Protein AF-A0A2E8STN3-F1 (afdb_monomer)

Solvent-accessible surface area (backbone atoms only — not comparable to full-atom values): 5619 Å² total; per-residue (Å²): 125,63,91,49,69,67,74,70,48,78,72,53,72,77,46,73,49,80,48,69,59,88,92,46,74,52,75,48,73,46,63,45,63,50,70,88,73,61,77,88,74,52,60,71,62,95,93,60,85,86,80,90,76,57,102,83,51,86,68,95,72,79,62,66,73,65,53,39,61,51,49,53,50,50,57,54,49,70,75,54,78,127

Radius of gyration: 14.95 Å; Cα contacts (8 Å, |Δi|>4): 68; chains: 1; bounding box: 38×28×34 Å

pLDDT: mean 83.05, std 9.97, range [50.66, 94.31]

Nearest PDB structures (foldseek):
  7odt-assembly1_a  TM=2.641E-01  e=3.532E+00  Homo sapiens
  4s36-assembly1_A  TM=2.497E-01  e=8.720E+00  Pseudomonas aeruginosa
  4s37-assembly3_G  TM=2.528E-01  e=7.664E+00  Pseudomonas aeruginosa

Secondary structure (DSSP, 8-state):
--TT----EEEEEEEEEEEEETTEEEEEEEEEEE--S-GGG--PPTT-------TT---SS---THHHHHHHHHHHHHTS--

Foldseek 3Di:
DDQFPFDKAWDAFPDKDWDDDPPDIDIDTDTDIDGDDDPVPTDHDPPDDDDDDDPPDDDPDDQDDVSVVVVVSVVVCVVDPD

Mean predicted aligned error: 6.54 Å

Structure (mmCIF, N/CA/C/O backbone):
data_AF-A0A2E8STN3-F1
#
_entry.id   AF-A0A2E8STN3-F1
#
loop_
_atom_site.group_PDB
_atom_site.id
_atom_site.type_symbol
_atom_site.label_atom_id
_atom_site.label_alt_id
_atom_site.label_comp_id
_atom_site.label_asym_id
_atom_site.label_entity_id
_atom_site.label_seq_id
_atom_site.pdbx_PDB_ins_code
_atom_site.Cartn_x
_atom_site.Cartn_y
_atom_site.Cartn_z
_atom_site.occupancy
_atom_site.B_iso_or_equiv
_atom_site.auth_seq_id
_atom_site.auth_comp_id
_atom_site.auth_asym_id
_atom_site.auth_atom_id
_atom_site.pdbx_PDB_model_num
ATOM 1 N N . MET A 1 1 ? -4.170 -11.865 -11.479 1.00 50.81 1 MET A N 1
ATOM 2 C CA . MET A 1 1 ? -3.327 -10.772 -11.993 1.00 50.81 1 MET A CA 1
ATOM 3 C C . MET A 1 1 ? -4.277 -9.599 -12.088 1.00 50.81 1 MET A C 1
ATOM 5 O O . MET A 1 1 ? -5.185 -9.668 -12.902 1.00 50.81 1 MET A O 1
ATOM 9 N N . GLU A 1 2 ? -4.214 -8.687 -11.121 1.00 70.31 2 GLU A N 1
ATOM 10 C CA . GLU A 1 2 ? -5.179 -7.586 -10.951 1.00 70.31 2 GLU A CA 1
ATOM 11 C C . GLU A 1 2 ? -4.458 -6.231 -10.995 1.00 70.31 2 GLU A C 1
ATOM 13 O O . GLU A 1 2 ? -3.232 -6.209 -10.880 1.00 70.31 2 GLU A O 1
ATOM 18 N N . GLU A 1 3 ? -5.250 -5.172 -11.225 1.00 72.38 3 GLU A N 1
ATOM 19 C CA . GLU A 1 3 ? -4.964 -3.744 -11.504 1.00 72.38 3 GLU A CA 1
ATOM 20 C C . GLU A 1 3 ? -3.629 -3.391 -12.181 1.00 72.38 3 GLU A C 1
ATOM 22 O O . GLU A 1 3 ? -3.651 -2.863 -13.286 1.00 72.38 3 GLU A O 1
ATOM 27 N N . LEU A 1 4 ? -2.481 -3.704 -11.577 1.00 77.12 4 LEU A N 1
ATOM 28 C CA .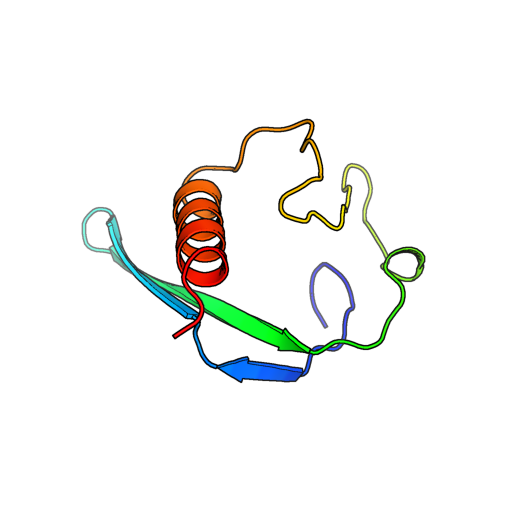 LEU A 1 4 ? -1.144 -3.328 -12.062 1.00 77.12 4 LEU A CA 1
ATOM 29 C C . LEU A 1 4 ? -0.417 -4.425 -12.857 1.00 77.12 4 LEU A C 1
ATOM 31 O O . LEU A 1 4 ? 0.713 -4.232 -13.301 1.00 77.12 4 LEU A O 1
ATOM 35 N N . GLU A 1 5 ? -1.012 -5.611 -12.989 1.00 81.81 5 GLU A N 1
ATOM 36 C CA . GLU A 1 5 ? -0.411 -6.759 -13.689 1.00 81.81 5 GLU A CA 1
ATOM 37 C C . GLU A 1 5 ? 1.004 -7.156 -13.205 1.00 81.81 5 GLU A C 1
ATOM 39 O O . GLU A 1 5 ? 1.792 -7.784 -13.923 1.00 81.81 5 GLU A O 1
ATOM 44 N N . ILE A 1 6 ? 1.326 -6.827 -11.951 1.00 81.50 6 ILE A N 1
ATOM 45 C CA . ILE A 1 6 ? 2.598 -7.168 -11.316 1.00 81.50 6 ILE A CA 1
ATOM 46 C C . ILE A 1 6 ? 2.547 -8.531 -10.628 1.00 81.50 6 ILE A C 1
ATOM 48 O O . ILE A 1 6 ? 1.519 -8.975 -10.111 1.00 81.50 6 ILE A O 1
ATOM 52 N N . VAL A 1 7 ? 3.702 -9.193 -10.606 1.00 85.50 7 VAL A N 1
ATOM 53 C CA . VAL A 1 7 ? 3.938 -10.391 -9.800 1.00 85.50 7 VAL A CA 1
ATOM 54 C C . VAL A 1 7 ? 4.759 -9.968 -8.592 1.00 85.50 7 VAL A C 1
ATOM 56 O O . VAL A 1 7 ? 5.857 -9.437 -8.750 1.00 85.50 7 VAL A O 1
ATOM 59 N N . VAL A 1 8 ? 4.217 -10.211 -7.403 1.00 88.25 8 VAL A N 1
ATOM 60 C CA . VAL A 1 8 ? 4.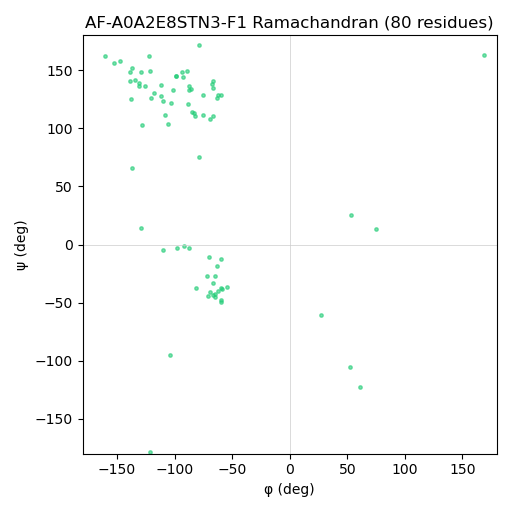851 -9.881 -6.125 1.00 88.25 8 VAL A CA 1
ATOM 61 C C . VAL A 1 8 ? 5.027 -11.138 -5.279 1.00 88.25 8 VAL A C 1
ATOM 63 O O . VAL A 1 8 ? 4.218 -12.066 -5.355 1.00 88.25 8 VAL A O 1
ATOM 66 N N . SER A 1 9 ? 6.068 -11.148 -4.455 1.00 91.31 9 SER A N 1
ATOM 67 C CA . SER A 1 9 ? 6.300 -12.145 -3.412 1.00 91.31 9 SER A CA 1
ATOM 68 C C . SER A 1 9 ? 5.995 -11.505 -2.054 1.00 91.31 9 SER A C 1
ATOM 70 O O . SER A 1 9 ? 6.797 -10.694 -1.586 1.00 91.31 9 SER A O 1
ATOM 72 N N . PRO A 1 10 ? 4.847 -11.809 -1.422 1.00 91.44 10 PRO A N 1
ATOM 73 C CA . PRO A 1 10 ? 4.519 -11.251 -0.116 1.00 91.44 10 PRO A CA 1
ATOM 74 C C . PRO A 1 10 ? 5.468 -11.801 0.954 1.00 91.44 10 PRO A C 1
ATOM 76 O O . PRO A 1 10 ? 5.765 -12.996 0.972 1.00 91.44 10 PRO A O 1
ATOM 79 N N . GLN A 1 11 ? 5.911 -10.926 1.852 1.00 89.69 11 GLN A N 1
ATOM 80 C CA . GLN A 1 11 ? 6.822 -11.237 2.950 1.00 89.69 11 GLN A CA 1
ATOM 81 C C . GLN A 1 11 ? 6.055 -11.312 4.276 1.00 89.69 11 GLN A C 1
ATOM 83 O O . GLN A 1 11 ? 5.476 -12.349 4.600 1.00 89.69 11 GLN A O 1
ATOM 88 N N . HIS A 1 12 ? 6.015 -10.222 5.046 1.00 86.38 12 HIS A N 1
ATOM 89 C CA . HIS A 1 12 ? 5.332 -10.162 6.336 1.00 86.38 12 HIS A CA 1
ATOM 90 C C . HIS A 1 12 ? 4.392 -8.948 6.418 1.00 86.38 12 HIS A C 1
ATOM 92 O O . HIS A 1 12 ? 4.664 -7.912 5.803 1.00 86.38 12 HIS A O 1
ATOM 98 N N . PRO A 1 13 ? 3.271 -9.046 7.159 1.00 90.75 13 PRO A N 1
ATOM 99 C CA . PRO A 1 13 ? 2.452 -7.884 7.475 1.00 90.75 13 PRO A CA 1
ATOM 100 C C . PRO A 1 13 ? 3.245 -6.889 8.325 1.00 90.75 13 PRO A C 1
ATOM 102 O O . PRO A 1 13 ? 3.758 -7.255 9.380 1.00 90.75 13 PRO A O 1
ATOM 105 N N . ILE A 1 14 ? 3.304 -5.640 7.875 1.00 90.94 14 ILE A N 1
ATOM 106 C CA . ILE A 1 14 ? 3.921 -4.522 8.599 1.00 90.94 14 ILE A CA 1
ATOM 107 C C . ILE A 1 14 ? 2.932 -3.974 9.634 1.00 90.94 14 ILE A C 1
ATOM 109 O O . ILE A 1 14 ? 3.301 -3.641 10.754 1.00 90.94 14 ILE A O 1
ATOM 113 N N . GLY A 1 15 ? 1.642 -3.938 9.291 1.00 91.12 15 GLY A N 1
ATOM 114 C CA . GLY A 1 15 ? 0.610 -3.407 10.173 1.00 91.12 15 GLY A CA 1
ATOM 115 C C . GLY A 1 15 ? -0.789 -3.884 9.811 1.00 91.12 15 GLY A C 1
ATOM 116 O O . GLY A 1 15 ? -1.043 -4.392 8.715 1.00 91.12 15 GLY A O 1
ATOM 117 N N . THR A 1 16 ? -1.716 -3.749 10.760 1.00 92.56 16 THR A N 1
ATOM 118 C CA . THR A 1 16 ? -3.135 -4.070 10.566 1.00 92.56 16 THR A CA 1
ATOM 119 C C . THR A 1 16 ? -4.016 -3.004 11.198 1.00 92.56 16 THR A C 1
ATOM 121 O O . THR A 1 16 ? -3.935 -2.748 12.398 1.00 92.56 16 THR A O 1
ATOM 124 N N . TRP A 1 17 ? -4.921 -2.443 10.400 1.00 91.94 17 TRP A N 1
ATOM 125 C CA . TRP A 1 17 ? -5.879 -1.434 10.834 1.00 91.94 17 TRP A CA 1
ATOM 126 C C . TRP A 1 17 ? -7.269 -2.044 10.894 1.00 91.94 17 TRP A C 1
ATOM 128 O O . TRP A 1 17 ? -7.864 -2.383 9.870 1.00 91.94 17 TRP A O 1
ATOM 138 N N . LEU A 1 18 ? -7.785 -2.173 12.115 1.00 91.19 18 LEU A N 1
ATOM 139 C CA . LEU A 1 18 ? -9.143 -2.635 12.378 1.00 91.19 18 LEU A CA 1
ATOM 140 C C . LEU A 1 18 ? -10.108 -1.457 12.362 1.00 91.19 18 LEU A C 1
ATOM 142 O O . LEU A 1 18 ? -9.836 -0.392 12.936 1.00 91.19 18 LEU A O 1
ATOM 146 N N . ARG A 1 19 ? -11.252 -1.648 11.712 1.00 86.38 19 ARG A N 1
ATOM 147 C CA . ARG A 1 19 ? -12.277 -0.619 11.590 1.00 86.38 19 ARG A CA 1
ATOM 148 C C . ARG A 1 19 ? -13.666 -1.231 11.564 1.00 86.38 19 ARG A C 1
ATOM 150 O O . ARG A 1 19 ? -13.862 -2.390 11.201 1.00 86.38 19 ARG A O 1
ATOM 157 N N . SER A 1 20 ? -14.616 -0.378 11.915 1.00 91.31 20 SER A N 1
ATOM 158 C CA .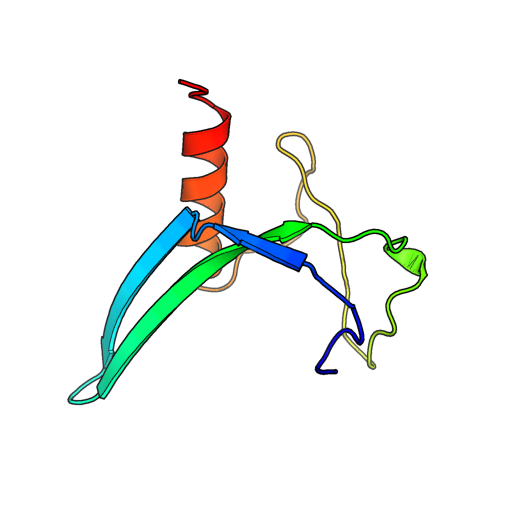 SER A 1 20 ? -16.035 -0.680 11.878 1.00 91.31 20 SER A CA 1
ATOM 159 C C . SER A 1 20 ? -16.763 0.455 11.167 1.00 91.31 20 SER A C 1
ATOM 161 O O . SER A 1 20 ? -16.478 1.626 11.432 1.00 91.31 20 SER A O 1
ATOM 163 N N . ARG A 1 21 ? -17.700 0.130 10.280 1.00 89.19 21 ARG A N 1
ATOM 164 C CA . ARG A 1 21 ? -18.607 1.086 9.641 1.00 89.19 21 ARG A CA 1
ATOM 165 C C . ARG A 1 21 ? -20.038 0.588 9.819 1.00 89.19 21 ARG A C 1
ATOM 167 O O . ARG A 1 21 ? -20.473 -0.323 9.128 1.00 89.19 21 ARG A O 1
ATOM 174 N N . GLY A 1 22 ? -20.766 1.198 10.753 1.00 92.31 22 GLY A N 1
ATOM 175 C CA . GLY A 1 22 ? -22.042 0.637 11.204 1.00 92.31 22 GLY A CA 1
ATOM 176 C C . GLY A 1 22 ? -21.806 -0.747 11.809 1.00 92.31 22 GLY A C 1
ATOM 177 O O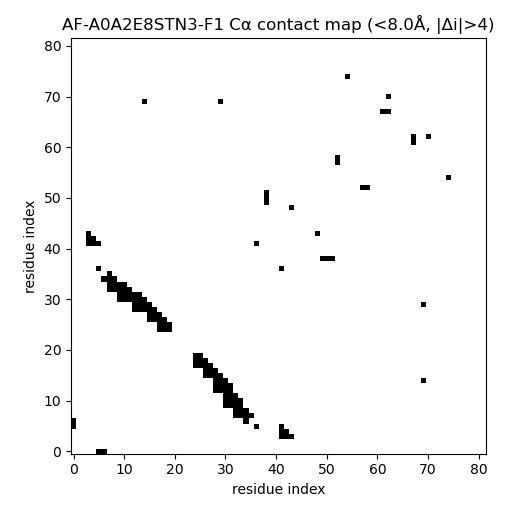 . GLY A 1 22 ? -20.972 -0.876 12.703 1.00 92.31 22 GLY A O 1
ATOM 178 N N . ASP A 1 23 ? -22.481 -1.755 11.261 1.00 94.31 23 ASP A N 1
ATOM 179 C CA . ASP A 1 23 ? -22.351 -3.159 11.673 1.00 94.31 23 ASP A CA 1
ATOM 180 C C . ASP A 1 23 ? -21.290 -3.933 10.866 1.00 94.31 23 ASP A C 1
ATOM 182 O O . ASP A 1 23 ? -21.061 -5.120 11.097 1.00 94.31 23 ASP A O 1
ATOM 186 N N . GLU A 1 24 ? -20.635 -3.285 9.900 1.00 93.75 24 GLU A N 1
ATOM 187 C CA . GLU A 1 24 ? -19.565 -3.902 9.121 1.00 93.75 24 GLU A CA 1
ATOM 188 C C . GLU A 1 24 ? -18.233 -3.753 9.845 1.00 93.75 24 GLU A C 1
ATOM 190 O O . GLU A 1 24 ? -17.867 -2.657 10.267 1.00 93.75 24 GLU A O 1
ATOM 195 N N . HIS A 1 25 ? -17.470 -4.840 9.919 1.00 92.56 25 HIS A N 1
ATOM 196 C CA . HIS A 1 25 ? -16.110 -4.846 10.444 1.00 92.56 25 HIS A CA 1
ATOM 197 C C . HIS A 1 25 ? -15.146 -5.265 9.341 1.00 92.56 25 HIS A C 1
ATOM 199 O O . HIS A 1 25 ? -15.362 -6.280 8.681 1.00 92.56 25 HIS A O 1
ATOM 205 N N . TYR A 1 26 ? -14.075 -4.502 9.150 1.00 92.12 26 TYR A N 1
ATOM 206 C CA . TYR A 1 26 ? -13.040 -4.821 8.173 1.00 92.12 26 TYR A CA 1
ATOM 207 C C . TYR A 1 26 ? -11.647 -4.550 8.738 1.00 92.12 26 TYR A C 1
ATOM 209 O O . TYR A 1 26 ? -11.436 -3.643 9.550 1.00 92.12 26 TYR A O 1
ATOM 217 N N . SER A 1 27 ? -10.690 -5.354 8.282 1.00 92.25 27 SER A N 1
ATOM 218 C CA . SER A 1 27 ? -9.265 -5.176 8.525 1.00 92.25 27 SER A CA 1
ATOM 219 C C . SER A 1 27 ? -8.572 -4.803 7.223 1.00 92.25 27 SER A C 1
ATOM 221 O O . SER A 1 27 ? -8.860 -5.370 6.170 1.00 92.25 27 SER A O 1
ATOM 223 N N . VAL A 1 28 ? -7.655 -3.841 7.292 1.00 91.88 28 VAL A N 1
ATOM 224 C CA . VAL A 1 28 ? -6.722 -3.563 6.196 1.00 91.88 28 VAL A CA 1
ATOM 225 C C . VAL A 1 28 ? -5.328 -3.946 6.652 1.00 91.88 28 VAL A C 1
ATOM 227 O O . VAL A 1 28 ? -4.899 -3.529 7.729 1.00 91.88 28 VAL A O 1
ATOM 230 N N . HIS A 1 29 ? -4.648 -4.754 5.847 1.00 92.00 29 HIS A N 1
ATOM 231 C CA . HIS A 1 29 ? -3.310 -5.253 6.132 1.00 92.00 29 HIS A CA 1
ATOM 232 C C . HIS A 1 29 ? -2.320 -4.599 5.177 1.00 92.00 29 HIS A C 1
ATOM 234 O O . HIS A 1 29 ? -2.473 -4.712 3.963 1.00 92.00 29 HIS A O 1
ATOM 240 N N . LEU A 1 30 ? -1.304 -3.948 5.735 1.00 93.50 30 LEU A N 1
ATOM 241 C CA . LEU A 1 30 ? -0.151 -3.491 4.973 1.00 93.50 30 LEU A CA 1
ATOM 242 C C . LEU A 1 30 ? 0.868 -4.628 4.959 1.00 93.50 30 LEU A C 1
ATOM 244 O O . LEU A 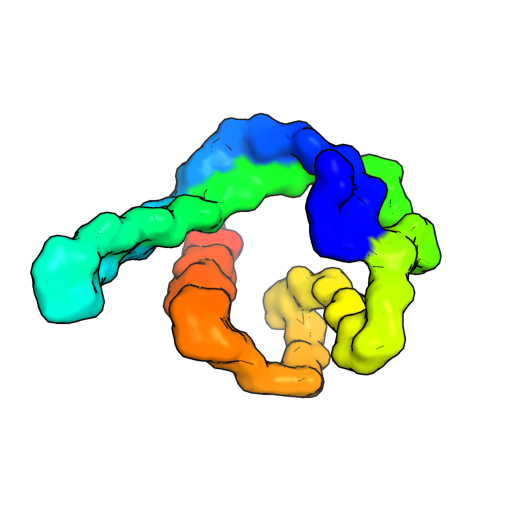1 30 ? 1.291 -5.079 6.024 1.00 93.50 30 LEU A O 1
ATOM 248 N N . VAL A 1 31 ? 1.233 -5.115 3.776 1.00 93.00 31 VAL A N 1
ATOM 249 C CA . VAL A 1 31 ? 2.112 -6.280 3.610 1.00 93.00 31 VAL A CA 1
ATOM 250 C C . VAL A 1 31 ? 3.341 -5.867 2.819 1.00 93.00 31 VAL A C 1
ATOM 252 O O . VAL A 1 31 ? 3.212 -5.335 1.719 1.00 93.00 31 VAL A O 1
ATOM 255 N N . GLN A 1 32 ? 4.525 -6.134 3.371 1.00 91.75 32 GLN A N 1
ATOM 256 C CA . GLN A 1 32 ? 5.766 -5.963 2.628 1.00 91.75 32 GLN A CA 1
ATOM 257 C C . GLN A 1 32 ? 5.820 -6.985 1.494 1.00 91.75 32 GLN A C 1
ATOM 259 O O . GLN A 1 32 ? 5.561 -8.170 1.712 1.00 91.75 32 GLN A O 1
ATOM 264 N N . CYS A 1 33 ? 6.201 -6.541 0.303 1.00 91.25 33 CYS A N 1
ATOM 265 C CA . CYS A 1 33 ? 6.318 -7.387 -0.874 1.00 91.25 33 CYS A CA 1
ATOM 266 C C . CYS A 1 33 ? 7.664 -7.158 -1.555 1.00 91.25 33 CYS A C 1
ATOM 268 O O . CYS A 1 33 ? 8.080 -6.015 -1.727 1.00 91.25 33 CYS A O 1
ATOM 270 N N . ASP A 1 34 ? 8.285 -8.240 -2.016 1.00 90.44 34 ASP A N 1
ATOM 271 C CA . ASP A 1 34 ? 9.386 -8.158 -2.969 1.00 90.44 34 ASP A CA 1
ATOM 272 C C . ASP A 1 34 ? 8.849 -8.277 -4.390 1.00 90.44 34 ASP A C 1
ATOM 274 O O . ASP A 1 34 ? 7.922 -9.043 -4.675 1.00 90.44 34 ASP A O 1
ATOM 278 N N . TRP A 1 35 ? 9.468 -7.551 -5.307 1.00 87.12 35 TRP A N 1
ATOM 279 C CA . TRP A 1 35 ? 9.147 -7.595 -6.725 1.00 87.12 35 TRP A CA 1
ATOM 280 C C . TRP A 1 35 ? 10.388 -7.233 -7.541 1.00 87.12 35 TRP A C 1
ATOM 282 O O . TRP A 1 35 ? 11.324 -6.623 -7.031 1.00 87.12 35 TRP A O 1
ATOM 292 N N . SER A 1 36 ? 10.433 -7.683 -8.792 1.00 78.88 36 SER A N 1
ATOM 293 C CA . SER A 1 36 ? 11.649 -7.643 -9.620 1.00 78.88 36 SER A CA 1
ATOM 294 C C . SER A 1 36 ? 11.437 -7.021 -10.999 1.00 78.88 36 SER A C 1
ATOM 296 O O . SER A 1 36 ? 12.267 -7.200 -11.890 1.00 78.88 36 SER A O 1
ATOM 298 N N . ARG A 1 37 ? 10.314 -6.327 -11.201 1.00 75.31 37 ARG A N 1
ATOM 299 C CA . ARG A 1 37 ? 10.009 -5.623 -12.448 1.00 75.31 37 ARG A CA 1
ATOM 300 C C . ARG A 1 37 ? 10.342 -4.143 -12.323 1.00 75.31 37 ARG A C 1
ATOM 302 O O . ARG A 1 37 ? 10.119 -3.550 -11.275 1.00 75.31 37 ARG A O 1
ATOM 309 N N . ASP A 1 38 ? 10.809 -3.556 -13.418 1.00 81.00 38 ASP A N 1
ATOM 310 C CA . ASP A 1 38 ? 10.984 -2.110 -13.517 1.00 81.00 38 ASP A CA 1
ATOM 311 C C . ASP A 1 38 ? 9.612 -1.420 -13.479 1.00 81.00 38 ASP A C 1
ATOM 313 O O . ASP A 1 38 ? 8.663 -1.896 -14.111 1.00 81.00 38 ASP A O 1
ATOM 317 N N . LEU A 1 39 ? 9.501 -0.282 -12.788 1.00 81.00 39 LEU A N 1
ATOM 318 C CA . LEU A 1 39 ? 8.261 0.513 -12.720 1.00 81.00 39 LEU A CA 1
ATOM 319 C C . LEU A 1 39 ? 7.720 0.872 -14.109 1.00 81.00 39 LEU A C 1
ATOM 321 O O . LEU A 1 39 ? 6.515 0.823 -14.330 1.00 81.00 39 LEU A O 1
ATOM 325 N N . GLU A 1 40 ? 8.610 1.155 -15.062 1.00 80.94 40 GLU A N 1
ATOM 326 C CA . GLU A 1 40 ? 8.266 1.476 -16.456 1.00 80.94 40 GLU A CA 1
ATOM 327 C C . GLU A 1 40 ? 7.575 0.318 -17.195 1.00 80.94 40 GLU A C 1
ATOM 329 O O . GLU A 1 40 ? 6.936 0.529 -18.224 1.00 80.94 40 GLU A O 1
ATOM 334 N N . SER A 1 41 ? 7.697 -0.911 -16.683 1.00 82.75 41 SER A N 1
ATOM 335 C CA . SER A 1 41 ? 7.066 -2.099 -17.263 1.00 82.75 41 SER A CA 1
ATOM 336 C C . SER A 1 41 ? 5.639 -2.346 -16.764 1.00 82.75 41 SER A C 1
ATOM 338 O O . SER A 1 41 ? 4.997 -3.297 -17.215 1.00 82.75 41 SER A O 1
ATOM 340 N N . ILE A 1 42 ? 5.139 -1.521 -15.837 1.00 85.25 42 ILE A N 1
ATOM 341 C CA . ILE A 1 42 ? 3.776 -1.623 -15.314 1.00 85.25 42 ILE A CA 1
ATOM 342 C C . ILE A 1 42 ? 2.788 -1.089 -16.350 1.00 85.25 42 ILE A C 1
ATOM 344 O O . ILE A 1 42 ? 2.919 0.024 -16.858 1.00 85.25 42 ILE A O 1
ATOM 348 N N . CYS A 1 43 ? 1.765 -1.887 -16.648 1.00 84.06 43 CYS A N 1
ATOM 349 C CA . CYS A 1 43 ? 0.670 -1.475 -17.512 1.00 84.06 43 CYS A CA 1
ATOM 350 C C . CYS A 1 43 ? -0.349 -0.673 -16.696 1.00 84.06 43 CYS A C 1
ATOM 352 O O . CYS A 1 43 ? -1.038 -1.234 -15.852 1.00 84.06 43 CYS A O 1
ATOM 354 N N . LEU A 1 44 ? -0.431 0.631 -16.960 1.00 86.19 44 LEU A N 1
ATOM 355 C CA . LEU A 1 44 ? -1.407 1.536 -16.352 1.00 86.19 44 LEU A CA 1
ATOM 356 C C . LEU A 1 44 ? -2.594 1.773 -17.295 1.00 86.19 44 LEU A C 1
ATOM 358 O O . LEU A 1 44 ? -2.428 1.861 -18.517 1.00 86.19 44 LEU A O 1
ATOM 362 N N . ASN A 1 45 ? -3.789 1.926 -16.733 1.00 86.81 45 ASN A N 1
ATOM 363 C CA . ASN A 1 45 ? -4.984 2.352 -17.450 1.00 86.81 45 ASN A CA 1
ATOM 364 C C . ASN A 1 45 ? -4.996 3.873 -17.675 1.00 86.81 45 ASN A C 1
ATOM 366 O O . ASN A 1 45 ? -4.188 4.640 -17.147 1.00 86.81 45 ASN A O 1
ATOM 370 N N . ALA A 1 46 ? -5.961 4.343 -18.469 1.00 87.50 46 ALA A N 1
ATOM 371 C CA . ALA A 1 46 ? -6.164 5.773 -18.659 1.00 87.50 46 ALA A CA 1
ATOM 372 C C . ALA A 1 46 ? -6.470 6.470 -17.319 1.00 87.50 46 ALA A C 1
ATOM 374 O O . ALA A 1 46 ? -7.424 6.096 -16.638 1.00 87.50 46 ALA A O 1
ATOM 375 N N . HIS A 1 47 ? -5.721 7.539 -17.026 1.00 88.38 47 HIS A N 1
ATOM 376 C CA . HIS A 1 47 ? -5.779 8.351 -15.797 1.00 88.38 47 HIS A CA 1
ATOM 377 C C . HIS A 1 47 ? -5.150 7.725 -14.543 1.00 88.38 47 HIS A C 1
ATOM 379 O O . HIS A 1 47 ? -5.336 8.258 -13.451 1.00 88.38 47 HIS A O 1
ATOM 385 N N . GLU A 1 48 ? -4.377 6.652 -14.686 1.00 88.62 48 GLU A N 1
ATOM 386 C CA . GLU A 1 48 ? -3.537 6.134 -13.606 1.00 88.62 48 GLU A CA 1
ATOM 387 C C . GLU A 1 48 ? -2.117 6.708 -13.700 1.00 88.62 48 GLU A C 1
ATOM 389 O O . GLU A 1 48 ? -1.604 6.996 -14.784 1.00 88.62 48 GLU A O 1
ATOM 394 N N . THR A 1 49 ? -1.478 6.877 -12.544 1.00 87.31 49 THR A N 1
ATOM 395 C CA . THR A 1 49 ? -0.065 7.240 -12.422 1.00 87.31 49 THR A CA 1
ATOM 396 C C . THR A 1 49 ? 0.570 6.389 -11.334 1.00 87.31 49 THR A C 1
ATOM 398 O O . THR A 1 49 ? -0.111 5.968 -10.397 1.00 87.31 49 THR A O 1
ATOM 401 N N . ILE A 1 50 ? 1.871 6.143 -11.450 1.00 86.69 50 ILE A N 1
ATOM 402 C CA . ILE A 1 50 ? 2.646 5.435 -10.438 1.00 86.69 50 ILE A CA 1
ATOM 403 C C . ILE A 1 50 ? 3.954 6.169 -10.181 1.00 86.69 50 ILE A C 1
ATOM 405 O O . ILE A 1 50 ? 4.590 6.677 -11.104 1.00 86.69 50 ILE A O 1
ATOM 409 N N . ALA A 1 51 ? 4.355 6.205 -8.917 1.00 85.00 51 ALA A N 1
ATOM 410 C CA . ALA A 1 51 ? 5.628 6.748 -8.482 1.00 85.00 51 ALA A CA 1
ATOM 411 C C . ALA A 1 51 ? 6.222 5.831 -7.413 1.00 85.00 51 ALA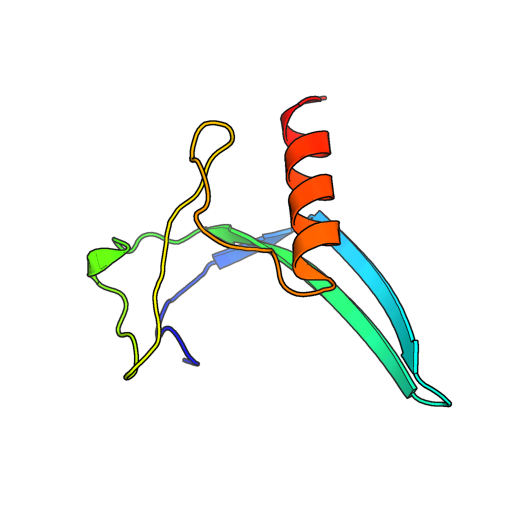 A C 1
ATOM 413 O O . ALA A 1 51 ? 5.499 5.317 -6.559 1.00 85.00 51 ALA A O 1
ATOM 414 N N . ALA A 1 52 ? 7.539 5.640 -7.461 1.00 84.69 52 ALA A N 1
ATOM 415 C CA . ALA A 1 52 ? 8.280 5.156 -6.307 1.00 84.69 52 ALA A CA 1
ATOM 416 C C . ALA A 1 52 ? 8.674 6.359 -5.459 1.00 84.69 52 ALA A C 1
ATOM 418 O O . ALA A 1 52 ? 9.153 7.360 -5.991 1.00 84.69 52 ALA A O 1
ATOM 419 N N . VAL A 1 53 ? 8.438 6.247 -4.159 1.00 82.12 53 VAL A N 1
ATOM 420 C CA . VAL A 1 53 ? 8.677 7.310 -3.190 1.00 82.12 53 VAL A CA 1
ATOM 421 C C . VAL A 1 53 ? 9.566 6.762 -2.087 1.00 82.12 53 VAL A C 1
ATOM 423 O O . VAL A 1 53 ? 9.376 5.634 -1.632 1.00 82.12 53 VAL A O 1
ATOM 426 N N . ASP A 1 54 ? 10.549 7.555 -1.692 1.00 80.00 54 ASP A N 1
ATOM 427 C CA . ASP A 1 54 ? 11.374 7.340 -0.508 1.00 80.00 54 ASP A CA 1
ATOM 428 C C . ASP A 1 54 ? 11.257 8.543 0.443 1.00 80.00 54 ASP A C 1
ATOM 430 O O . ASP A 1 54 ? 10.536 9.507 0.174 1.00 80.00 54 ASP A O 1
ATOM 434 N N . GLU A 1 55 ? 11.982 8.503 1.560 1.00 71.31 55 GLU A N 1
ATOM 435 C CA . GLU A 1 55 ? 12.022 9.571 2.570 1.00 71.31 55 GLU A CA 1
ATOM 436 C C . GLU A 1 55 ? 12.506 10.939 2.048 1.00 71.31 55 GLU A C 1
ATOM 438 O O . GLU A 1 55 ? 12.372 11.951 2.739 1.00 71.31 55 GLU A O 1
ATOM 443 N N . HIS A 1 56 ? 13.077 10.991 0.845 1.00 73.75 56 HIS A N 1
ATOM 444 C CA . HIS A 1 56 ? 13.575 12.207 0.204 1.00 73.75 56 HIS A CA 1
ATOM 445 C C . HIS A 1 56 ? 12.732 12.632 -1.002 1.00 73.75 56 HIS A C 1
ATOM 447 O O . HIS A 1 56 ? 12.980 13.691 -1.584 1.00 73.75 56 HIS A O 1
ATOM 453 N N . THR A 1 57 ? 11.742 11.829 -1.385 1.00 76.19 57 THR A N 1
ATO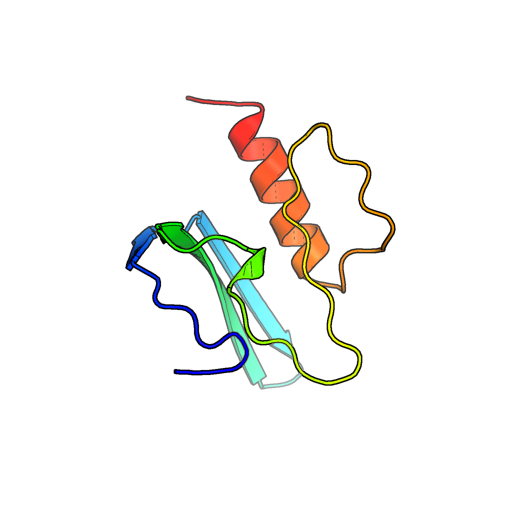M 454 C CA . THR A 1 57 ? 10.896 12.093 -2.540 1.00 76.19 57 THR A CA 1
ATOM 455 C C . THR A 1 57 ? 9.749 13.010 -2.131 1.00 76.19 57 THR A C 1
ATOM 457 O O . THR A 1 57 ? 8.863 12.622 -1.371 1.00 76.19 57 THR A O 1
ATOM 460 N N . GLU A 1 58 ? 9.734 14.236 -2.661 1.00 70.38 58 GLU A N 1
ATOM 461 C CA . GLU A 1 58 ? 8.560 15.102 -2.553 1.00 70.38 58 GLU A CA 1
ATOM 462 C C . GLU A 1 58 ? 7.410 14.482 -3.360 1.00 70.38 58 GLU A C 1
ATOM 464 O O . GLU A 1 58 ? 7.456 14.404 -4.589 1.00 70.38 58 GLU A O 1
ATOM 469 N N . VAL A 1 59 ? 6.383 14.000 -2.658 1.00 72.31 59 VAL A N 1
ATOM 470 C CA . VAL A 1 59 ? 5.182 13.438 -3.282 1.00 72.31 59 VAL A CA 1
ATOM 471 C C . VAL A 1 59 ? 4.240 14.584 -3.638 1.00 72.31 59 VAL A C 1
ATOM 473 O O . VAL A 1 59 ? 3.698 15.242 -2.751 1.00 72.31 59 VAL A O 1
ATOM 476 N N . ASP A 1 60 ? 4.032 14.821 -4.935 1.00 68.19 60 ASP A N 1
ATOM 477 C CA . ASP A 1 60 ? 3.070 15.815 -5.427 1.00 68.19 60 ASP A CA 1
ATOM 478 C C . ASP A 1 60 ? 1.646 15.230 -5.344 1.00 68.19 60 ASP A C 1
ATOM 480 O O . ASP A 1 60 ? 1.080 14.731 -6.319 1.00 68.19 60 ASP A O 1
ATOM 484 N N . GLY A 1 61 ? 1.106 15.168 -4.122 1.00 73.12 61 GLY A N 1
ATOM 485 C CA . GLY A 1 61 ? -0.206 14.592 -3.837 1.00 73.12 61 GLY A CA 1
ATOM 486 C C . GLY A 1 61 ? -0.491 14.397 -2.347 1.00 73.12 61 GLY A C 1
ATOM 487 O O . GLY A 1 61 ? 0.407 14.401 -1.509 1.00 73.12 61 GLY A O 1
ATOM 488 N N . GLU A 1 62 ? -1.769 14.211 -2.011 1.00 81.62 62 GLU A N 1
ATOM 489 C CA . GLU A 1 62 ? -2.200 13.843 -0.661 1.00 81.62 62 GLU A CA 1
ATOM 490 C C . GLU A 1 62 ? -2.505 12.347 -0.600 1.00 81.62 62 GLU A C 1
ATOM 492 O O . GLU A 1 62 ? -3.226 11.809 -1.446 1.00 81.62 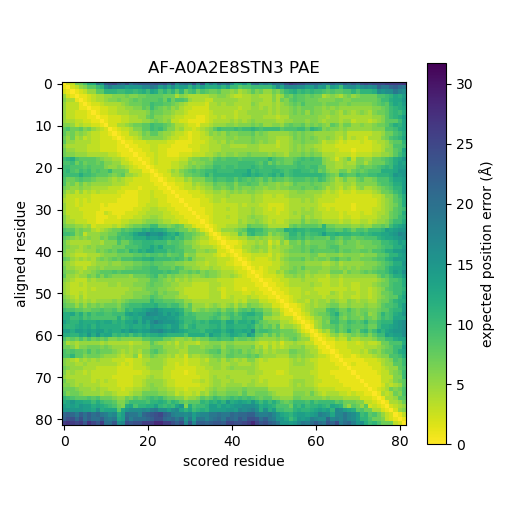62 GLU A O 1
ATOM 497 N N . TRP A 1 63 ? -1.997 11.674 0.431 1.00 86.38 63 TRP A N 1
ATOM 498 C CA . TRP A 1 63 ? -2.370 10.291 0.697 1.00 86.38 63 TRP A CA 1
ATOM 499 C C . TRP A 1 63 ? -3.864 10.188 1.007 1.00 86.38 63 TRP A C 1
ATOM 501 O O . TRP A 1 63 ? -4.394 10.881 1.881 1.00 86.38 63 TRP A O 1
ATOM 511 N N . ALA A 1 64 ? -4.553 9.286 0.313 1.00 86.19 64 ALA A N 1
ATOM 512 C CA . ALA A 1 64 ? -5.987 9.125 0.461 1.00 86.19 64 ALA A CA 1
ATOM 513 C C . ALA A 1 64 ? -6.328 8.405 1.774 1.00 86.19 64 ALA A C 1
ATOM 515 O O . ALA A 1 64 ? -6.106 7.207 1.937 1.00 86.19 64 ALA A O 1
ATOM 516 N N . GLY A 1 65 ? -6.937 9.123 2.718 1.00 84.44 65 GLY A N 1
ATOM 517 C CA . GLY A 1 65 ? -7.510 8.532 3.928 1.00 84.44 65 GLY A CA 1
ATOM 518 C C . GLY A 1 65 ? -6.527 7.642 4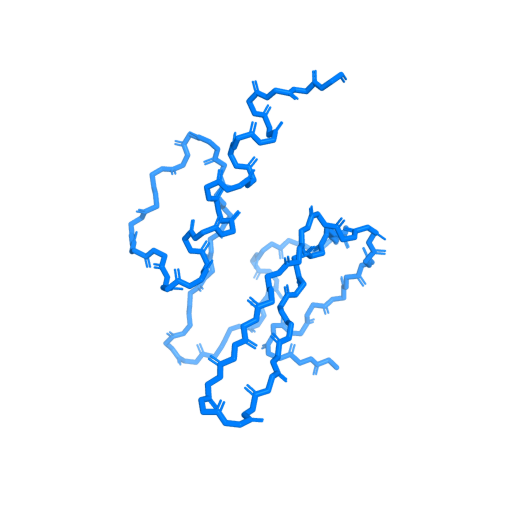.701 1.00 84.44 65 GLY A C 1
ATOM 519 O O . GLY A 1 65 ? -5.642 8.141 5.389 1.00 84.44 65 GLY A O 1
ATOM 520 N N . ARG A 1 66 ? -6.714 6.316 4.617 1.00 85.00 66 ARG A N 1
ATOM 521 C CA . ARG A 1 66 ? -5.942 5.320 5.389 1.00 85.00 66 ARG A CA 1
ATOM 522 C C . ARG A 1 66 ? -4.512 5.171 4.909 1.00 85.00 66 ARG A C 1
ATOM 524 O O . ARG A 1 66 ? -3.653 4.824 5.712 1.00 85.00 66 ARG A O 1
ATOM 531 N N . ASP A 1 67 ? -4.267 5.457 3.640 1.00 87.75 67 ASP A N 1
ATOM 532 C CA . ASP A 1 67 ? -2.936 5.324 3.063 1.00 87.75 67 ASP A CA 1
ATOM 533 C C . ASP A 1 67 ? -1.979 6.327 3.720 1.00 87.75 67 ASP A C 1
ATOM 535 O O . ASP A 1 67 ? -0.805 6.030 3.902 1.00 87.75 67 ASP A O 1
ATOM 539 N N . GLY A 1 68 ? -2.501 7.458 4.218 1.00 87.88 68 GLY A N 1
ATOM 540 C CA . GLY A 1 68 ? -1.733 8.417 5.013 1.00 87.88 68 GLY A CA 1
ATOM 541 C C . GLY A 1 68 ? -1.354 7.887 6.399 1.00 87.88 68 GLY A C 1
ATOM 542 O O . GLY A 1 68 ? -0.217 8.070 6.830 1.00 87.88 68 GLY A O 1
ATOM 543 N N . GLU A 1 69 ? -2.270 7.185 7.085 1.00 88.62 69 GLU A N 1
ATOM 544 C CA . GLU A 1 69 ? -1.965 6.508 8.360 1.00 88.62 69 GLU A CA 1
ATOM 545 C C . GLU A 1 69 ? -0.888 5.424 8.162 1.00 88.62 69 GLU A C 1
ATOM 547 O O . GLU A 1 69 ? 0.008 5.279 8.993 1.00 88.62 69 GLU A O 1
ATOM 552 N N . MET A 1 70 ? -0.963 4.676 7.057 1.00 90.31 70 MET A N 1
ATOM 553 C CA . MET A 1 70 ? -0.006 3.618 6.718 1.00 90.31 70 MET A CA 1
ATOM 554 C C . MET A 1 70 ? 1.358 4.180 6.322 1.00 90.31 70 MET A C 1
ATOM 556 O O . MET A 1 70 ? 2.373 3.690 6.807 1.00 90.31 70 MET A O 1
ATOM 560 N N . HIS A 1 71 ? 1.391 5.231 5.502 1.00 87.44 71 HIS A N 1
ATOM 561 C CA . HIS A 1 71 ? 2.627 5.905 5.114 1.00 87.44 71 HIS A CA 1
ATOM 562 C C . HIS A 1 71 ? 3.367 6.467 6.332 1.00 87.44 71 HIS A C 1
ATOM 564 O O . HIS A 1 71 ? 4.556 6.212 6.497 1.00 87.44 71 HIS A O 1
ATOM 570 N N . ALA A 1 72 ? 2.663 7.167 7.232 1.00 85.50 72 ALA A N 1
ATOM 571 C CA . ALA A 1 72 ? 3.265 7.685 8.461 1.00 85.50 72 ALA A CA 1
ATOM 572 C C . ALA A 1 72 ? 3.858 6.567 9.336 1.00 85.50 72 ALA A C 1
ATOM 574 O O . ALA A 1 72 ? 4.934 6.741 9.905 1.00 85.50 72 ALA A O 1
ATOM 575 N N . HIS A 1 73 ? 3.186 5.411 9.406 1.00 87.44 73 HIS A N 1
ATOM 576 C CA . HIS A 1 73 ? 3.693 4.247 10.129 1.00 87.44 73 HIS A CA 1
ATOM 577 C C . HIS A 1 73 ? 4.983 3.688 9.509 1.00 87.44 73 HIS A C 1
ATOM 579 O O . HIS A 1 73 ? 5.913 3.382 10.247 1.00 87.44 73 HIS A O 1
ATOM 585 N N . ILE A 1 74 ? 5.065 3.597 8.175 1.00 85.50 74 ILE A N 1
ATOM 586 C CA . ILE A 1 74 ? 6.289 3.172 7.474 1.00 85.50 74 ILE A CA 1
ATOM 587 C C . ILE A 1 74 ? 7.441 4.131 7.797 1.00 85.50 74 ILE A C 1
ATOM 589 O O . ILE A 1 74 ? 8.494 3.685 8.238 1.00 85.50 74 ILE A O 1
ATOM 593 N N . THR A 1 75 ? 7.222 5.445 7.673 1.00 81.31 75 THR A N 1
ATOM 594 C CA . THR A 1 75 ? 8.259 6.450 7.963 1.00 81.31 75 THR A CA 1
ATOM 595 C C . THR A 1 75 ? 8.753 6.383 9.413 1.00 81.31 75 THR A C 1
ATOM 597 O O . THR A 1 75 ? 9.943 6.561 9.668 1.00 81.31 75 THR A O 1
ATOM 600 N N . GLU A 1 76 ? 7.866 6.118 10.378 1.00 79.81 76 GLU A N 1
ATOM 601 C CA . GLU A 1 76 ? 8.245 5.944 11.786 1.00 79.81 76 GLU A CA 1
ATOM 602 C C . GLU A 1 76 ? 9.098 4.685 12.006 1.00 79.81 76 GLU A C 1
ATOM 604 O O . GLU A 1 76 ? 10.098 4.747 12.724 1.00 79.81 76 GLU A O 1
ATOM 609 N N . VAL A 1 77 ? 8.726 3.560 11.383 1.00 69.44 77 VAL A N 1
ATOM 610 C CA . VAL A 1 77 ? 9.463 2.289 11.477 1.00 69.44 77 VAL A CA 1
ATOM 611 C C . VAL A 1 77 ? 10.851 2.410 10.842 1.00 69.44 77 VAL A C 1
ATOM 613 O O . VAL A 1 77 ? 11.834 2.012 11.467 1.00 69.44 77 VAL A O 1
ATOM 616 N N . ASP A 1 78 ? 10.955 3.015 9.658 1.00 64.81 78 ASP A N 1
ATOM 617 C CA . ASP A 1 78 ? 12.233 3.200 8.956 1.00 64.81 78 ASP A CA 1
ATOM 618 C C . ASP A 1 78 ? 13.173 4.161 9.699 1.00 64.81 78 ASP A C 1
ATOM 620 O O . ASP A 1 78 ? 14.386 3.955 9.735 1.00 64.81 78 ASP A O 1
ATOM 624 N N . SER A 1 79 ? 12.616 5.171 10.377 1.00 60.16 79 SER A N 1
ATOM 625 C CA . SER A 1 79 ? 13.384 6.108 11.211 1.00 60.16 79 SER A CA 1
ATOM 626 C C . SER A 1 79 ? 13.935 5.477 12.496 1.00 60.16 79 SER A C 1
ATOM 628 O O . SER A 1 79 ? 14.733 6.106 13.196 1.00 60.16 79 SER A O 1
ATOM 630 N N . ASN A 1 80 ? 13.503 4.260 12.841 1.00 55.56 80 ASN A N 1
ATOM 631 C CA . ASN A 1 80 ? 13.878 3.577 14.074 1.00 55.56 80 ASN A CA 1
ATOM 632 C C . ASN A 1 80 ? 14.201 2.093 13.806 1.00 55.56 80 ASN A C 1
ATOM 634 O O . ASN A 1 80 ? 13.491 1.200 14.280 1.00 55.56 80 ASN A O 1
ATOM 638 N N . PRO A 1 81 ? 15.281 1.805 13.052 1.00 56.78 81 PRO A N 1
ATOM 639 C CA . PRO A 1 81 ? 15.687 0.435 12.796 1.00 56.78 81 PRO A CA 1
ATOM 640 C C . PRO A 1 81 ? 16.204 -0.169 14.108 1.00 56.78 81 PRO A C 1
ATOM 642 O O . PRO A 1 81 ? 17.254 0.231 14.615 1.00 56.78 81 PRO A O 1
ATOM 645 N N . CYS A 1 82 ? 15.428 -1.084 14.690 1.00 50.66 82 CYS A N 1
ATOM 646 C CA . CYS A 1 82 ? 15.830 -1.881 15.852 1.00 50.66 82 CYS A CA 1
ATOM 647 C C . CYS A 1 82 ? 17.142 -2.644 15.614 1.00 50.66 82 CYS A C 1
ATOM 649 O O . CYS A 1 82 ? 17.313 -3.203 14.506 1.00 50.66 82 CYS A O 1
#

Sequence (82 aa):
MEELEIVVSPQHPIGTWLRSRGDEHYSVHLVQCDWSRDLESICLNAHETIAAVDEHTEVDGEWAGRDGEMHAHITEVDSNPC